Protein AF-A0A8T3MNG6-F1 (afdb_monomer_lite)

pLDDT: mean 92.45, std 13.13, range [40.25, 98.62]

Secondary structure (DSSP, 8-state):
----GGGTS-SEEEEHHHHHHHHHHHHHH-TTHHHHHHHHEEPPPS-SEEEEEE--STT---EEEEEEEESSSSSEEEEE-STT--EEE-

Structure (mmCIF, N/CA/C/O backbone):
data_AF-A0A8T3MNG6-F1
#
_entry.id   AF-A0A8T3MNG6-F1
#
loop_
_atom_site.group_PDB
_atom_site.id
_atom_site.type_symbol
_atom_site.label_atom_id
_atom_site.label_alt_id
_atom_site.label_comp_id
_atom_site.label_asym_id
_atom_site.label_entity_id
_atom_site.label_seq_id
_atom_site.pdbx_PDB_ins_code
_atom_site.Cartn_x
_atom_site.Cartn_y
_atom_site.Cartn_z
_atom_site.occupancy
_atom_site.B_iso_or_equiv
_atom_site.auth_seq_id
_atom_site.auth_comp_id
_atom_site.auth_asym_id
_atom_site.auth_atom_id
_atom_site.pdbx_PDB_model_num
ATOM 1 N N . MET A 1 1 ? 0.882 20.579 15.330 1.00 44.50 1 MET A N 1
ATOM 2 C CA . MET A 1 1 ? 0.559 19.849 14.087 1.00 44.50 1 MET A CA 1
ATOM 3 C C . MET A 1 1 ? 1.871 19.626 13.340 1.00 44.50 1 MET A C 1
ATOM 5 O O . MET A 1 1 ? 2.298 20.491 12.591 1.00 44.50 1 MET A O 1
ATOM 9 N N . THR A 1 2 ? 2.597 18.545 13.632 1.00 40.25 2 THR A N 1
ATOM 10 C CA . THR A 1 2 ? 3.818 18.192 12.892 1.00 40.25 2 THR A CA 1
ATOM 11 C C . THR A 1 2 ? 3.391 17.554 11.577 1.00 40.25 2 THR A C 1
ATOM 13 O O . THR A 1 2 ? 3.169 16.350 11.494 1.00 40.25 2 THR A O 1
ATOM 16 N N . SER A 1 3 ? 3.191 18.387 10.555 1.00 45.75 3 SER A N 1
ATOM 17 C CA . SER A 1 3 ? 3.014 17.908 9.188 1.00 45.75 3 SER A CA 1
ATOM 18 C C . SER A 1 3 ? 4.331 17.265 8.762 1.00 45.75 3 SER A C 1
ATOM 20 O O . SER A 1 3 ? 5.276 17.953 8.379 1.00 45.75 3 SER A O 1
ATOM 22 N N . ASN A 1 4 ? 4.443 15.945 8.913 1.00 52.84 4 ASN A N 1
ATOM 23 C CA . ASN A 1 4 ? 5.550 15.199 8.332 1.00 52.84 4 ASN A CA 1
ATOM 24 C C . ASN A 1 4 ? 5.328 15.154 6.819 1.00 52.84 4 ASN A C 1
ATOM 26 O O . ASN A 1 4 ? 4.873 14.157 6.267 1.00 52.84 4 ASN A O 1
ATOM 30 N N . VAL A 1 5 ? 5.663 16.254 6.144 1.00 52.84 5 VAL A N 1
ATOM 31 C CA . VAL A 1 5 ? 5.720 16.354 4.679 1.00 52.84 5 VAL A CA 1
ATOM 32 C C . VAL A 1 5 ? 6.541 15.194 4.092 1.00 52.84 5 VAL A C 1
ATOM 34 O O . VAL A 1 5 ? 6.201 14.663 3.039 1.00 52.84 5 VAL A O 1
ATOM 37 N N . SER A 1 6 ? 7.548 14.707 4.826 1.00 52.19 6 SER A N 1
ATOM 38 C CA . SER A 1 6 ? 8.350 13.529 4.473 1.00 52.19 6 SER A CA 1
ATOM 39 C C . SER A 1 6 ? 7.567 12.211 4.382 1.00 52.19 6 SER A C 1
ATOM 41 O O . SER A 1 6 ? 8.038 11.293 3.724 1.00 52.19 6 SER A O 1
ATOM 43 N N . GLN A 1 7 ? 6.384 12.095 4.999 1.00 58.84 7 GLN A N 1
ATOM 44 C CA . GLN A 1 7 ? 5.539 10.895 4.911 1.00 58.84 7 GLN A CA 1
ATOM 45 C C . GLN A 1 7 ? 4.642 10.871 3.665 1.00 58.84 7 GLN A C 1
ATOM 47 O O . GLN A 1 7 ? 4.069 9.825 3.360 1.00 58.84 7 GLN A O 1
ATOM 52 N N . SER A 1 8 ? 4.520 11.999 2.954 1.00 67.94 8 SER A N 1
ATOM 53 C CA . SER A 1 8 ? 3.797 12.065 1.673 1.00 67.94 8 SER A CA 1
ATOM 54 C C . SER A 1 8 ? 4.703 11.742 0.480 1.00 67.94 8 SER A C 1
ATOM 56 O O . SER A 1 8 ? 4.221 11.279 -0.551 1.00 67.94 8 SER A O 1
ATOM 58 N N . TYR A 1 9 ? 6.019 11.936 0.615 1.00 80.94 9 TYR A N 1
ATOM 59 C CA . TYR A 1 9 ? 6.962 11.613 -0.453 1.00 80.94 9 TYR A CA 1
ATOM 60 C C . TYR A 1 9 ? 7.180 10.100 -0.58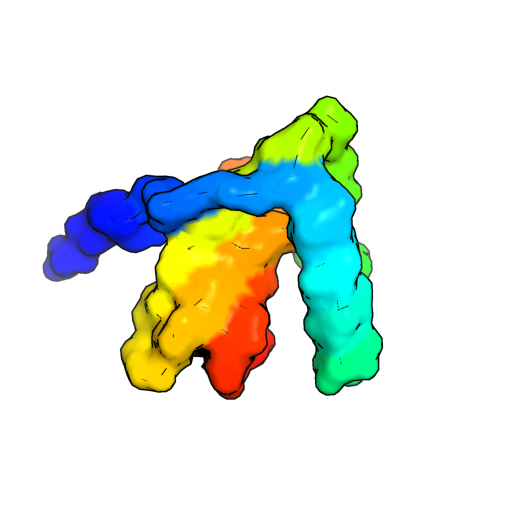4 1.00 80.94 9 TYR A C 1
ATOM 62 O O . TYR A 1 9 ? 7.351 9.423 0.436 1.00 80.94 9 TYR A O 1
ATOM 70 N N . PRO A 1 10 ? 7.216 9.570 -1.821 1.00 88.88 10 PRO A N 1
ATOM 71 C CA . PRO A 1 10 ? 7.626 8.196 -2.073 1.00 88.88 10 PRO A CA 1
ATOM 72 C C . PRO A 1 10 ? 8.995 7.902 -1.457 1.00 88.88 10 PRO A C 1
ATOM 74 O O . PRO A 1 10 ? 9.929 8.696 -1.566 1.00 88.88 10 PRO A O 1
ATOM 77 N N . TYR A 1 11 ? 9.113 6.745 -0.815 1.00 91.75 11 TYR A N 1
ATOM 78 C CA . TYR A 1 11 ? 10.381 6.213 -0.329 1.00 91.75 11 TYR A CA 1
ATOM 79 C C . TYR A 1 11 ? 11.202 5.607 -1.472 1.00 91.75 11 TYR A C 1
ATOM 81 O O . TYR A 1 11 ? 12.416 5.785 -1.525 1.00 91.75 11 TYR A O 1
ATOM 89 N N . THR A 1 12 ? 10.534 4.899 -2.384 1.00 95.50 12 THR A N 1
ATOM 90 C CA . THR A 1 12 ? 11.121 4.291 -3.584 1.00 95.50 12 THR A CA 1
ATOM 91 C C . THR A 1 12 ? 10.018 4.009 -4.617 1.00 95.50 12 THR A C 1
ATOM 93 O O . THR A 1 12 ? 8.875 4.436 -4.435 1.00 95.50 12 THR A O 1
ATOM 96 N N . SER A 1 13 ? 10.346 3.299 -5.698 1.00 96.81 13 SER A N 1
ATOM 97 C CA . SER A 1 13 ? 9.370 2.649 -6.579 1.00 96.81 13 SER A CA 1
ATOM 98 C C . SER A 1 13 ? 9.661 1.167 -6.765 1.00 96.81 13 SER A C 1
ATOM 100 O O . SER A 1 13 ? 10.817 0.751 -6.705 1.00 96.81 13 SER A O 1
ATOM 102 N N . GLU A 1 14 ? 8.613 0.416 -7.070 1.00 97.94 14 GLU A N 1
ATOM 103 C CA . GLU A 1 14 ? 8.637 -0.995 -7.463 1.00 97.94 14 GLU A CA 1
ATOM 104 C C . GLU A 1 14 ? 8.055 -1.161 -8.874 1.00 97.94 14 GLU A C 1
ATOM 106 O O . GLU A 1 14 ? 7.384 -0.255 -9.382 1.00 97.94 14 GLU A O 1
ATOM 111 N N . SER A 1 15 ? 8.347 -2.284 -9.529 1.00 98.50 15 SER A N 1
ATOM 112 C CA . SER A 1 15 ? 7.705 -2.644 -10.797 1.00 98.50 15 SER A CA 1
ATOM 113 C C . SER A 1 15 ? 6.268 -3.129 -10.590 1.00 98.50 15 SER A C 1
ATOM 115 O O . SER A 1 15 ? 5.894 -3.571 -9.504 1.00 98.50 15 SER A O 1
ATOM 117 N N . GLU A 1 16 ? 5.461 -3.079 -11.648 1.00 98.06 16 GLU A N 1
ATOM 118 C CA . GLU A 1 16 ? 4.085 -3.593 -11.626 1.00 98.06 16 GLU A CA 1
ATOM 119 C C . GLU A 1 16 ? 3.998 -5.082 -11.253 1.00 98.06 16 GLU A C 1
ATOM 121 O O . GLU A 1 16 ? 3.120 -5.477 -10.491 1.00 98.06 16 GLU A O 1
ATOM 126 N N . ASP A 1 17 ? 4.940 -5.901 -11.727 1.00 98.12 17 ASP A N 1
ATOM 127 C CA . ASP A 1 17 ? 4.996 -7.337 -11.424 1.00 98.12 17 ASP A CA 1
ATOM 128 C C . ASP A 1 17 ? 5.356 -7.607 -9.950 1.00 98.12 17 ASP A C 1
ATOM 130 O O . ASP A 1 17 ? 4.725 -8.441 -9.298 1.00 98.12 17 ASP A O 1
ATOM 134 N N . GLU A 1 18 ? 6.321 -6.865 -9.389 1.00 98.31 18 GLU A N 1
ATOM 135 C CA . GLU A 1 18 ? 6.663 -6.943 -7.959 1.00 98.31 18 GLU A CA 1
ATOM 136 C C . GLU A 1 18 ? 5.474 -6.532 -7.082 1.00 98.31 18 GLU A C 1
ATOM 138 O O . GLU A 1 18 ? 5.089 -7.276 -6.173 1.00 98.31 18 GLU A O 1
ATOM 143 N N . ARG A 1 19 ? 4.849 -5.392 -7.405 1.00 98.38 19 ARG A N 1
ATOM 144 C CA . ARG A 1 19 ? 3.656 -4.882 -6.721 1.00 98.38 19 ARG A CA 1
ATOM 145 C C . ARG A 1 19 ? 2.517 -5.897 -6.772 1.00 98.38 19 ARG A C 1
ATOM 147 O O . ARG A 1 19 ? 1.928 -6.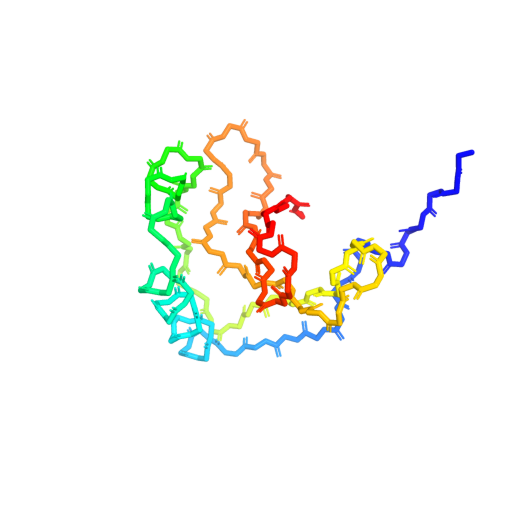209 -5.739 1.00 98.38 19 ARG A O 1
ATOM 154 N N . GLY A 1 20 ? 2.206 -6.411 -7.963 1.00 98.25 20 GLY A N 1
ATOM 155 C CA . GLY A 1 20 ? 1.120 -7.359 -8.198 1.00 98.25 20 GLY A CA 1
ATOM 156 C C . GLY A 1 20 ? 1.266 -8.615 -7.346 1.00 98.25 20 GLY A C 1
ATOM 157 O O . GLY A 1 20 ? 0.373 -8.927 -6.558 1.00 98.25 20 GLY A O 1
ATOM 158 N N . ARG A 1 21 ? 2.434 -9.270 -7.404 1.00 98.62 21 ARG A N 1
ATOM 159 C CA . ARG A 1 21 ? 2.723 -10.467 -6.594 1.00 98.62 21 ARG A CA 1
ATOM 160 C C . ARG A 1 21 ? 2.623 -10.203 -5.097 1.00 98.62 21 ARG A C 1
ATOM 162 O O . ARG A 1 21 ? 2.150 -11.057 -4.344 1.00 98.62 21 ARG A O 1
ATOM 169 N N . LEU A 1 22 ? 3.081 -9.037 -4.647 1.00 98.38 22 LEU A N 1
ATOM 170 C CA . LEU A 1 22 ? 3.025 -8.684 -3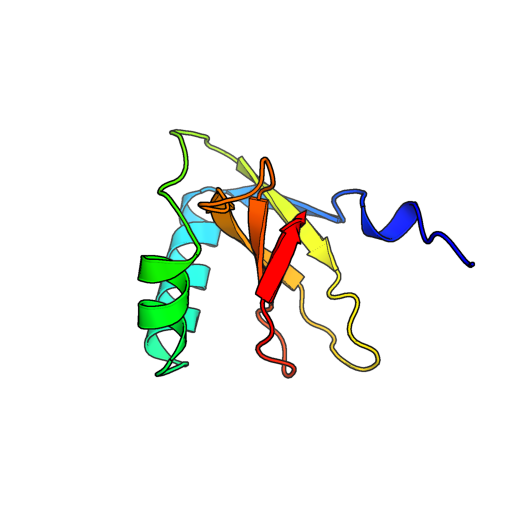.237 1.00 98.38 22 LEU A CA 1
ATOM 171 C C . LEU A 1 22 ? 1.580 -8.446 -2.782 1.00 98.38 22 LEU A C 1
ATOM 173 O O . LEU A 1 22 ? 1.178 -8.999 -1.761 1.00 98.38 22 LEU A O 1
ATOM 177 N N . ILE A 1 23 ? 0.769 -7.709 -3.546 1.00 98.44 23 ILE A N 1
ATOM 178 C CA . ILE A 1 23 ? -0.656 -7.522 -3.234 1.00 98.44 23 ILE A CA 1
ATOM 179 C C . ILE A 1 23 ? -1.408 -8.857 -3.243 1.00 98.44 23 ILE A C 1
ATOM 181 O O . ILE A 1 23 ? -2.168 -9.115 -2.311 1.00 98.44 23 ILE A O 1
ATOM 185 N N . GLU A 1 24 ? -1.162 -9.735 -4.217 1.00 98.44 24 GLU A N 1
ATOM 186 C CA . GLU A 1 24 ? -1.754 -11.081 -4.253 1.00 98.44 24 GLU A CA 1
ATOM 187 C C . GLU A 1 24 ? -1.398 -11.899 -3.005 1.00 98.44 24 GLU A C 1
ATOM 189 O O . GLU A 1 24 ? -2.280 -12.477 -2.366 1.00 98.44 24 GLU A O 1
ATOM 194 N N . SER A 1 25 ? -0.123 -11.891 -2.602 1.00 98.44 25 SER A N 1
ATOM 195 C CA . SER A 1 25 ? 0.347 -12.538 -1.371 1.00 98.44 25 SER A CA 1
ATOM 196 C C . SER A 1 25 ? -0.357 -11.987 -0.125 1.00 98.44 25 SER A C 1
ATOM 198 O O . SER A 1 25 ? -0.823 -12.751 0.725 1.00 98.44 25 SER A O 1
ATOM 200 N N . LEU A 1 26 ? -0.503 -10.662 -0.022 1.00 98.25 26 LEU A N 1
ATOM 201 C CA . LEU A 1 26 ? -1.183 -10.024 1.106 1.00 98.25 26 LEU A CA 1
ATOM 202 C C . LEU A 1 26 ? -2.678 -10.349 1.144 1.00 98.25 26 LEU A C 1
ATOM 204 O O . LEU A 1 26 ? -3.213 -10.568 2.230 1.00 98.25 26 LEU A O 1
ATOM 208 N N . VAL A 1 27 ? -3.344 -10.395 -0.011 1.00 98.25 27 VAL A N 1
ATOM 209 C CA . VAL A 1 27 ? -4.756 -10.787 -0.121 1.00 98.25 27 VAL A CA 1
ATOM 210 C C . VAL A 1 27 ? -4.940 -12.246 0.291 1.00 98.25 27 VAL A C 1
ATOM 212 O O . VAL A 1 27 ? -5.846 -12.548 1.062 1.00 98.25 27 VAL A O 1
ATOM 215 N N . ALA A 1 28 ? -4.049 -13.142 -0.139 1.00 98.00 28 ALA A N 1
ATOM 216 C CA . ALA A 1 28 ? -4.085 -14.545 0.265 1.00 98.00 28 ALA A CA 1
ATOM 217 C C . ALA A 1 28 ? -3.843 -14.731 1.776 1.00 98.00 28 ALA A C 1
ATOM 219 O O . ALA A 1 28 ? -4.442 -15.607 2.399 1.00 98.00 28 ALA A O 1
ATOM 220 N N . ALA A 1 29 ? -2.985 -13.903 2.379 1.00 97.38 29 ALA A N 1
ATOM 221 C CA . ALA A 1 29 ? -2.643 -13.983 3.798 1.00 97.38 29 ALA A CA 1
ATOM 222 C C . ALA A 1 29 ? -3.661 -13.304 4.738 1.00 97.38 29 ALA A C 1
ATOM 224 O O . ALA A 1 29 ? -3.626 -13.548 5.946 1.00 97.38 29 ALA A O 1
ATOM 225 N N . ARG A 1 30 ? -4.537 -12.424 4.230 1.00 97.00 30 ARG A N 1
ATOM 226 C CA . ARG A 1 30 ? -5.424 -11.574 5.044 1.00 97.00 30 ARG A CA 1
ATOM 227 C C . ARG A 1 30 ? -6.872 -11.706 4.584 1.00 97.00 30 ARG A C 1
ATOM 229 O O . ARG A 1 30 ? -7.273 -11.074 3.612 1.00 97.00 30 ARG A O 1
ATOM 236 N N . ALA A 1 31 ? -7.657 -12.474 5.340 1.00 93.62 31 ALA A N 1
ATOM 237 C CA . ALA A 1 31 ? -9.029 -12.850 4.986 1.00 93.62 31 ALA A CA 1
ATOM 238 C C . ALA A 1 31 ? -9.930 -11.662 4.587 1.00 93.62 31 ALA A C 1
ATOM 240 O O . ALA A 1 31 ? -10.666 -11.758 3.609 1.00 93.62 31 ALA A O 1
ATOM 241 N N . ASP A 1 32 ? -9.830 -10.532 5.292 1.00 95.38 32 ASP A N 1
ATOM 242 C CA . ASP A 1 32 ? -10.715 -9.382 5.065 1.00 95.38 32 ASP A CA 1
ATOM 243 C C . ASP A 1 32 ? -10.252 -8.461 3.921 1.00 95.38 32 ASP A C 1
ATOM 245 O O . ASP A 1 32 ? -11.036 -7.666 3.401 1.00 95.38 32 ASP A O 1
ATOM 249 N N . LEU A 1 33 ? -8.987 -8.563 3.488 1.00 97.62 33 LEU A N 1
ATOM 250 C CA . LEU A 1 33 ? -8.393 -7.590 2.566 1.00 97.62 33 LEU A CA 1
ATOM 251 C C . LEU A 1 33 ? -9.054 -7.619 1.183 1.00 97.62 33 LEU A C 1
ATOM 253 O O . LEU A 1 33 ? -9.241 -6.564 0.580 1.00 97.62 33 LEU A O 1
ATOM 257 N N . ALA A 1 34 ? -9.451 -8.797 0.693 1.00 97.69 34 ALA A N 1
ATOM 258 C CA . ALA A 1 34 ? -10.154 -8.918 -0.584 1.00 97.69 34 ALA A CA 1
ATOM 259 C C . ALA A 1 34 ? -11.466 -8.112 -0.594 1.00 97.69 34 ALA A C 1
ATOM 261 O O . ALA A 1 34 ? -11.737 -7.379 -1.545 1.00 97.69 34 ALA A O 1
ATOM 262 N N . GLY A 1 35 ? -12.256 -8.213 0.481 1.00 97.88 35 GLY A N 1
ATOM 263 C CA . GLY A 1 35 ? -13.522 -7.489 0.618 1.00 97.88 35 GLY A CA 1
ATOM 264 C C . GLY A 1 35 ? -13.319 -5.980 0.748 1.00 97.88 35 GLY A C 1
ATOM 265 O O . GLY A 1 35 ? -14.040 -5.204 0.118 1.00 97.88 35 GLY A O 1
ATOM 266 N N . THR A 1 36 ? -12.294 -5.563 1.497 1.00 97.81 36 THR A N 1
ATOM 267 C CA . THR A 1 36 ? -11.890 -4.155 1.591 1.00 97.81 36 THR A CA 1
AT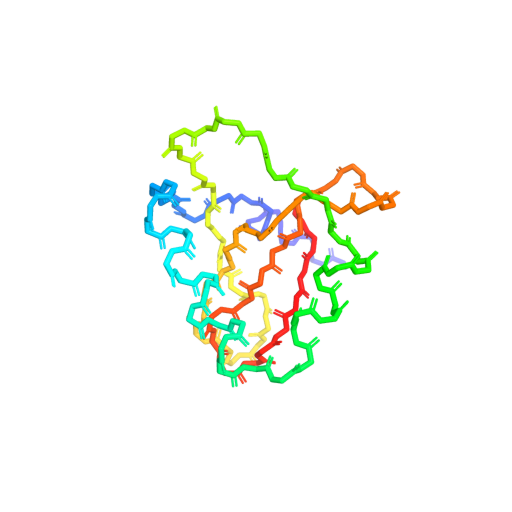OM 268 C C . THR A 1 36 ? -11.514 -3.592 0.223 1.00 97.81 36 THR A C 1
ATOM 270 O O . THR A 1 36 ? -12.048 -2.559 -0.167 1.00 97.81 36 THR A O 1
ATOM 273 N N . LEU A 1 37 ? -10.650 -4.270 -0.541 1.00 97.88 37 LEU A N 1
ATOM 274 C CA . LEU A 1 37 ? -10.241 -3.796 -1.867 1.00 97.88 37 LEU A CA 1
ATOM 275 C C . LEU A 1 37 ? -11.419 -3.727 -2.843 1.00 97.88 37 LEU A C 1
ATOM 277 O O . LEU A 1 37 ? -11.542 -2.743 -3.562 1.00 97.88 37 LEU A O 1
ATOM 281 N N . ALA A 1 38 ? -12.316 -4.716 -2.825 1.00 97.69 38 ALA A N 1
ATOM 282 C CA . ALA A 1 38 ? -13.508 -4.711 -3.673 1.00 97.69 38 ALA A CA 1
ATOM 283 C C . ALA A 1 38 ? -14.475 -3.552 -3.362 1.00 97.69 38 ALA A C 1
ATOM 285 O O . ALA A 1 38 ? -15.240 -3.146 -4.233 1.00 97.69 38 ALA A O 1
ATOM 286 N N . THR A 1 39 ? -14.455 -3.037 -2.129 1.00 98.06 39 THR A N 1
ATOM 287 C CA . THR A 1 39 ? -15.346 -1.958 -1.678 1.00 98.06 39 THR A CA 1
ATOM 288 C C . THR A 1 39 ? -14.706 -0.580 -1.831 1.00 98.06 39 THR A C 1
ATOM 290 O O . THR A 1 39 ? -15.363 0.369 -2.249 1.00 98.06 39 THR A O 1
ATOM 293 N N . GLU A 1 40 ? -13.431 -0.452 -1.468 1.00 98.00 40 GLU A N 1
ATOM 294 C CA . GLU A 1 40 ? -12.773 0.845 -1.279 1.00 98.00 40 GLU A CA 1
ATOM 295 C C . GLU A 1 40 ? -11.810 1.220 -2.406 1.00 98.00 40 GLU A C 1
ATOM 297 O O . GLU A 1 40 ? -11.352 2.369 -2.454 1.00 98.00 40 GLU A O 1
ATOM 302 N N . ALA A 1 41 ? -11.488 0.284 -3.302 1.00 97.88 41 ALA A N 1
ATOM 303 C CA . ALA A 1 41 ? -10.518 0.487 -4.362 1.00 97.88 41 ALA A CA 1
ATOM 304 C C . ALA A 1 41 ? -11.090 0.188 -5.755 1.00 97.88 41 ALA A C 1
ATOM 306 O O . ALA A 1 41 ? -11.963 -0.652 -5.952 1.00 97.88 41 ALA A O 1
ATOM 307 N N . THR A 1 42 ? -10.550 0.889 -6.742 1.00 98.00 42 THR A N 1
ATOM 308 C CA . THR A 1 42 ? -10.763 0.656 -8.170 1.00 98.00 42 THR A CA 1
ATOM 309 C C . THR A 1 42 ? -9.447 0.214 -8.815 1.00 98.00 42 THR A C 1
ATOM 311 O O . THR A 1 42 ? -8.376 0.508 -8.266 1.00 98.00 42 THR A O 1
ATOM 314 N N . PRO A 1 43 ? -9.495 -0.510 -9.950 1.00 96.31 43 PRO A N 1
ATOM 315 C CA . PRO A 1 43 ? -8.293 -0.989 -10.626 1.00 96.31 43 PRO A CA 1
ATOM 316 C C . PRO A 1 43 ? -7.314 0.132 -10.986 1.00 96.31 43 PRO A C 1
ATOM 318 O O . PRO A 1 43 ? -7.711 1.271 -11.232 1.00 96.31 43 PRO A O 1
ATOM 321 N N . LEU A 1 44 ? -6.030 -0.216 -11.031 1.00 96.50 44 LEU A N 1
ATOM 322 C CA . LEU A 1 44 ? -4.965 0.676 -11.482 1.00 96.50 44 LEU A CA 1
ATOM 323 C C . LEU A 1 44 ? -4.930 0.794 -13.009 1.00 96.50 44 LEU A C 1
ATOM 325 O O . LEU A 1 44 ? -5.475 -0.049 -13.722 1.00 96.50 44 LEU A O 1
ATOM 329 N N . ASP A 1 45 ? -4.280 1.849 -13.498 1.00 95.00 45 ASP A N 1
ATOM 330 C CA . ASP A 1 45 ? -3.955 2.011 -14.912 1.00 95.00 45 ASP A CA 1
ATOM 331 C C . ASP A 1 45 ? -2.698 1.208 -15.298 1.00 95.00 45 ASP A C 1
ATOM 333 O O . ASP A 1 45 ? -1.963 0.692 -14.453 1.00 95.00 45 ASP A O 1
ATOM 337 N N . GLU A 1 46 ? -2.451 1.079 -16.601 1.00 93.06 46 GLU A N 1
ATOM 338 C CA . GLU A 1 46 ? -1.297 0.347 -17.128 1.00 93.06 46 GLU A CA 1
ATOM 339 C C . GLU A 1 46 ? -0.016 1.184 -16.977 1.00 93.06 46 GLU A C 1
ATOM 341 O O . GLU A 1 46 ? 0.385 1.930 -17.873 1.00 93.06 46 GLU A O 1
ATOM 346 N N . ARG A 1 47 ? 0.632 1.075 -15.813 1.00 95.06 47 ARG A N 1
ATOM 347 C CA . ARG A 1 47 ? 1.950 1.666 -15.531 1.00 95.06 47 ARG A CA 1
ATOM 348 C C . ARG A 1 47 ? 2.975 0.588 -15.248 1.00 95.06 47 ARG A C 1
ATOM 350 O O . ARG A 1 47 ? 2.677 -0.421 -14.628 1.00 95.06 47 ARG A O 1
ATOM 357 N N . GLU A 1 48 ? 4.221 0.858 -15.622 1.00 95.75 48 GLU A N 1
ATOM 358 C CA . GLU A 1 48 ? 5.333 -0.067 -15.371 1.00 95.75 48 GLU A CA 1
ATOM 359 C C . GLU A 1 48 ? 5.881 0.016 -13.939 1.00 95.75 48 GLU A C 1
ATOM 361 O O . GLU A 1 48 ? 6.521 -0.925 -13.466 1.00 95.75 48 GLU A O 1
ATOM 366 N N . ARG A 1 49 ? 5.683 1.155 -13.259 1.00 97.75 49 ARG A N 1
ATOM 367 C CA . ARG A 1 49 ? 6.256 1.431 -11.936 1.00 97.75 49 ARG A CA 1
ATOM 368 C C . ARG A 1 49 ? 5.277 2.143 -11.018 1.00 97.75 49 ARG A C 1
ATOM 370 O O . ARG A 1 49 ? 4.563 3.051 -11.445 1.00 97.75 49 ARG A O 1
ATOM 377 N N . TRP A 1 50 ? 5.363 1.809 -9.734 1.00 97.81 50 TRP A N 1
ATOM 378 C CA . TRP A 1 50 ? 4.526 2.365 -8.677 1.00 97.81 50 TRP A CA 1
ATOM 379 C C . TRP A 1 50 ? 5.346 2.886 -7.516 1.00 97.81 50 TRP A C 1
ATOM 381 O O . TRP A 1 50 ? 6.409 2.357 -7.197 1.00 97.81 50 TRP A O 1
ATOM 391 N N . TRP A 1 51 ? 4.852 3.947 -6.885 1.00 96.62 51 TRP A N 1
ATOM 392 C CA . TRP A 1 51 ? 5.466 4.497 -5.687 1.00 96.62 51 TRP A CA 1
ATOM 393 C C . TRP A 1 51 ? 5.238 3.594 -4.479 1.00 96.62 51 TRP A C 1
ATOM 395 O O . TRP A 1 51 ? 4.180 2.994 -4.322 1.00 96.62 51 TRP A O 1
ATOM 405 N N . VAL A 1 52 ? 6.241 3.559 -3.608 1.00 97.00 52 VAL A N 1
ATOM 406 C CA . VAL A 1 52 ? 6.228 2.834 -2.339 1.00 97.00 52 VAL A CA 1
ATOM 407 C C . VAL A 1 52 ? 6.548 3.820 -1.228 1.00 97.00 52 VAL A C 1
ATOM 409 O O . VAL A 1 52 ? 7.460 4.636 -1.368 1.00 97.00 52 VAL A O 1
ATOM 412 N N . TRP A 1 53 ? 5.845 3.741 -0.101 1.00 96.31 53 TRP A N 1
ATOM 413 C CA . TRP A 1 53 ? 6.064 4.620 1.057 1.00 96.31 53 TRP A CA 1
ATOM 414 C C . TRP A 1 53 ? 6.439 3.823 2.298 1.00 96.31 53 TRP A C 1
ATOM 416 O O . TRP A 1 53 ? 6.115 2.648 2.413 1.00 96.31 53 TRP A O 1
ATOM 426 N N . LYS A 1 54 ? 7.056 4.477 3.285 1.00 94.88 54 LYS A N 1
ATOM 427 C CA . LYS A 1 54 ? 7.182 3.887 4.624 1.00 94.88 54 LYS A CA 1
ATOM 428 C C . LYS A 1 54 ? 5.832 3.886 5.337 1.00 94.88 54 LYS A C 1
ATOM 430 O O . LYS A 1 54 ? 5.088 4.870 5.263 1.00 94.88 54 LYS A O 1
ATOM 435 N N . CYS A 1 55 ? 5.537 2.816 6.073 1.00 94.94 55 CYS A N 1
ATOM 436 C CA . CYS A 1 55 ? 4.362 2.783 6.930 1.00 94.94 55 CYS A CA 1
ATOM 437 C C . CYS A 1 55 ? 4.469 3.868 8.020 1.00 94.94 55 CYS A C 1
ATOM 439 O O . CYS A 1 55 ? 5.478 3.935 8.723 1.00 94.94 55 CYS A O 1
ATOM 441 N N . PRO A 1 56 ? 3.435 4.705 8.215 1.00 93.81 56 PRO A N 1
ATOM 442 C CA . PRO A 1 56 ? 3.447 5.739 9.246 1.00 93.81 56 PRO A CA 1
ATOM 443 C C . PRO A 1 56 ? 3.125 5.187 10.643 1.00 93.81 56 PRO A C 1
ATOM 445 O O . PRO A 1 56 ? 3.172 5.922 11.627 1.00 93.81 56 PRO A O 1
ATOM 448 N N . THR A 1 57 ? 2.744 3.908 10.746 1.00 95.00 57 THR A N 1
ATOM 449 C CA . THR A 1 57 ? 2.370 3.294 12.024 1.00 95.00 57 THR A CA 1
ATOM 450 C C . THR A 1 57 ? 3.611 3.108 12.886 1.00 95.00 57 THR A C 1
ATOM 452 O O . THR A 1 57 ? 4.529 2.382 12.507 1.00 95.00 57 THR A O 1
ATOM 455 N N . THR A 1 58 ? 3.626 3.724 14.069 1.00 94.25 58 THR A N 1
ATOM 456 C CA . THR A 1 58 ? 4.711 3.575 15.046 1.00 94.25 58 THR A CA 1
ATOM 457 C C . THR A 1 58 ? 4.997 2.099 15.327 1.00 94.25 58 THR A C 1
ATOM 459 O O . THR A 1 58 ? 4.089 1.340 15.657 1.00 94.25 58 THR A O 1
ATOM 462 N N . GLY A 1 59 ? 6.263 1.697 15.190 1.00 93.88 59 GLY A N 1
ATOM 463 C CA . GLY A 1 59 ? 6.711 0.320 15.426 1.00 93.88 59 GLY A CA 1
ATOM 464 C C . GLY A 1 59 ? 6.462 -0.656 14.271 1.00 93.88 59 GLY A C 1
ATOM 465 O O . GLY A 1 59 ? 6.873 -1.807 14.371 1.00 93.88 59 GLY A O 1
ATOM 466 N N . CYS A 1 60 ? 5.837 -0.227 13.170 1.00 96.31 60 CYS A N 1
ATOM 467 C CA . CYS A 1 60 ? 5.676 -1.058 11.980 1.00 96.31 60 CYS A CA 1
ATOM 468 C C . CYS A 1 60 ? 6.842 -0.820 11.006 1.00 96.31 60 CYS A C 1
ATOM 470 O O . CYS A 1 60 ? 6.969 0.294 10.496 1.00 96.31 60 CYS A O 1
ATOM 472 N N . PRO A 1 61 ? 7.670 -1.836 10.697 1.00 95.12 61 PRO A N 1
ATOM 473 C CA . PRO A 1 61 ? 8.781 -1.685 9.754 1.00 95.12 61 PRO A CA 1
ATOM 474 C C . PRO A 1 61 ? 8.347 -1.748 8.280 1.00 95.12 61 PRO A C 1
ATOM 476 O O . PRO A 1 61 ? 9.194 -1.624 7.402 1.00 95.12 61 PRO A O 1
ATOM 479 N N . GLY A 1 62 ? 7.056 -1.973 8.015 1.00 96.12 62 GLY A N 1
ATOM 480 C CA . GLY A 1 62 ? 6.535 -2.235 6.675 1.00 96.12 62 GLY A CA 1
ATOM 481 C C . GLY A 1 62 ? 6.553 -1.045 5.715 1.00 96.12 62 GLY A C 1
ATOM 482 O O . GLY A 1 62 ? 6.674 0.125 6.102 1.00 96.12 62 GLY A O 1
ATOM 483 N N . LEU A 1 63 ? 6.359 -1.381 4.450 1.00 97.06 63 LEU A N 1
ATOM 484 C CA . LEU A 1 63 ? 6.182 -0.502 3.312 1.00 97.06 63 LEU A CA 1
ATOM 485 C C . LEU A 1 63 ? 4.723 -0.523 2.843 1.00 97.06 63 LEU A C 1
ATOM 487 O O . LEU A 1 63 ? 3.963 -1.449 3.118 1.00 97.06 63 LEU A O 1
ATOM 491 N N . LEU A 1 64 ? 4.309 0.561 2.193 1.00 97.81 64 LEU A N 1
ATOM 492 C CA . LEU A 1 64 ? 2.975 0.730 1.634 1.00 97.81 64 LEU A CA 1
ATOM 493 C C . LEU A 1 64 ? 3.036 0.541 0.121 1.00 97.81 64 LEU A C 1
ATOM 495 O O . LEU A 1 64 ? 3.751 1.292 -0.545 1.00 97.81 64 LEU A O 1
ATOM 499 N N . HIS A 1 65 ? 2.241 -0.398 -0.382 1.00 98.19 65 HIS A N 1
ATOM 500 C CA . HIS A 1 65 ? 2.189 -0.795 -1.788 1.00 98.19 65 HIS A CA 1
ATOM 501 C C . HIS A 1 65 ? 0.843 -0.432 -2.393 1.00 98.19 65 HIS A C 1
ATOM 503 O O . HIS A 1 65 ? -0.192 -0.579 -1.737 1.00 98.19 65 HIS A O 1
ATOM 509 N N . VAL A 1 66 ? 0.840 0.045 -3.635 1.00 98.19 66 VAL A N 1
ATOM 510 C CA . VAL A 1 66 ? -0.396 0.453 -4.310 1.00 98.19 66 VAL A CA 1
ATOM 511 C C . VAL A 1 66 ? -1.236 -0.780 -4.653 1.00 98.19 66 VAL A C 1
ATOM 513 O O . VAL A 1 66 ? -0.767 -1.715 -5.300 1.00 98.19 66 VAL A O 1
ATOM 516 N N . ALA A 1 67 ? -2.497 -0.778 -4.224 1.00 98.25 67 ALA A N 1
ATOM 517 C CA . ALA A 1 67 ? -3.458 -1.845 -4.510 1.00 98.25 67 ALA A CA 1
ATOM 518 C C . ALA A 1 67 ? -4.615 -1.392 -5.414 1.00 98.25 67 ALA A C 1
ATOM 520 O O . ALA A 1 67 ? -5.353 -2.228 -5.923 1.00 98.25 67 ALA A O 1
ATOM 521 N N . GLY A 1 68 ? -4.771 -0.084 -5.615 1.00 98.12 68 GLY A N 1
ATOM 522 C CA . GLY A 1 68 ? -5.824 0.502 -6.435 1.00 98.12 68 GLY A CA 1
ATOM 523 C C . GLY A 1 68 ? -5.879 2.017 -6.274 1.00 98.12 68 GLY A C 1
ATOM 524 O O . GLY A 1 68 ? -5.113 2.604 -5.504 1.00 98.12 68 GLY A O 1
ATOM 525 N N . TYR A 1 69 ? -6.812 2.654 -6.968 1.00 98.19 69 TYR A N 1
ATOM 526 C CA . TYR A 1 69 ? -7.229 4.019 -6.649 1.00 98.19 69 TYR A CA 1
ATOM 527 C C . TYR A 1 69 ? -8.395 3.983 -5.674 1.00 98.19 69 TYR A C 1
ATOM 529 O O . TYR A 1 69 ? -9.254 3.114 -5.786 1.00 98.19 69 TYR A O 1
ATOM 537 N N . SER A 1 70 ? -8.454 4.913 -4.724 1.00 97.75 70 SER A N 1
ATOM 538 C CA . SER A 1 70 ? -9.599 4.995 -3.817 1.00 97.75 70 SER A CA 1
ATOM 539 C C . SER A 1 70 ? -10.889 5.238 -4.604 1.00 97.75 70 SER A C 1
ATOM 541 O O . SER A 1 70 ? -10.937 6.099 -5.478 1.00 97.75 70 SER A O 1
ATOM 543 N N . ALA A 1 71 ? -11.939 4.486 -4.276 1.00 96.81 71 ALA A N 1
ATOM 544 C CA . ALA A 1 71 ? -13.237 4.593 -4.936 1.00 96.81 71 ALA A CA 1
ATOM 545 C C . ALA A 1 71 ? -13.919 5.954 -4.697 1.00 96.81 71 ALA A C 1
ATOM 547 O O . ALA A 1 71 ? -14.658 6.435 -5.551 1.00 96.81 71 ALA A O 1
ATOM 548 N N . GLU A 1 72 ? -13.664 6.589 -3.549 1.00 94.88 72 GLU A N 1
ATOM 549 C CA . GLU A 1 72 ? -14.341 7.833 -3.151 1.00 94.88 72 GLU A CA 1
ATOM 550 C C . GLU A 1 72 ? -13.450 9.075 -3.217 1.00 94.88 72 GLU A C 1
ATOM 552 O O . GLU A 1 72 ? -13.944 10.203 -3.264 1.00 94.88 72 GLU A O 1
ATOM 557 N N . LYS A 1 73 ? -12.128 8.897 -3.162 1.00 94.00 73 LYS A N 1
ATOM 558 C CA . LYS A 1 73 ? -11.171 10.000 -3.041 1.00 94.00 73 LYS A CA 1
ATOM 559 C C . LYS A 1 73 ? -10.161 9.934 -4.168 1.00 94.00 73 LYS A C 1
ATOM 561 O O . LYS A 1 73 ? -9.752 8.863 -4.592 1.00 94.00 73 LYS A O 1
ATOM 566 N N . HIS A 1 74 ? -9.689 11.093 -4.609 1.00 93.19 74 HIS A N 1
ATOM 567 C CA . HIS A 1 74 ? -8.645 11.174 -5.626 1.00 93.19 74 HIS A CA 1
ATOM 568 C C . HIS A 1 74 ? -7.265 10.890 -5.006 1.00 93.19 74 HIS A C 1
ATOM 570 O O . HIS A 1 74 ? -6.456 11.794 -4.817 1.00 93.19 74 HIS A O 1
ATOM 576 N N . ALA A 1 75 ? -7.047 9.638 -4.609 1.00 94.81 75 ALA A N 1
ATOM 577 C CA . ALA A 1 75 ? -5.863 9.171 -3.901 1.00 94.81 75 ALA A CA 1
ATOM 578 C C . ALA A 1 75 ? -5.554 7.714 -4.267 1.00 94.81 75 ALA A C 1
ATOM 580 O O . ALA A 1 75 ? -6.445 6.950 -4.645 1.00 94.81 75 ALA A O 1
ATOM 581 N N . MET A 1 76 ? -4.298 7.308 -4.108 1.00 96.25 76 MET A N 1
ATOM 582 C CA . MET A 1 76 ? -3.894 5.908 -4.207 1.00 96.25 76 MET A CA 1
ATOM 583 C C . MET A 1 76 ? -4.288 5.170 -2.930 1.00 96.25 76 MET A C 1
ATOM 585 O O . MET A 1 76 ? -3.990 5.623 -1.822 1.00 96.25 76 MET A O 1
ATOM 589 N N . PHE A 1 77 ? -4.935 4.019 -3.087 1.00 97.75 77 PHE A N 1
ATOM 590 C CA . PHE A 1 77 ? -5.216 3.094 -2.000 1.00 97.75 77 PHE A CA 1
ATOM 591 C C . PHE A 1 77 ? -4.011 2.173 -1.817 1.00 97.75 77 PHE A C 1
ATOM 593 O O . PHE A 1 77 ? -3.654 1.409 -2.718 1.00 97.75 77 PHE A O 1
ATOM 600 N N . VAL A 1 78 ? -3.363 2.259 -0.656 1.00 98.06 78 VAL A N 1
ATOM 601 C CA . VAL A 1 78 ? -2.126 1.527 -0.377 1.00 98.06 78 VAL A CA 1
ATOM 602 C C . VAL A 1 78 ? -2.282 0.576 0.802 1.00 98.06 78 VAL A C 1
ATOM 604 O O . VAL A 1 78 ? -2.939 0.890 1.797 1.00 98.06 78 VAL A O 1
ATOM 607 N N . VAL A 1 79 ? -1.639 -0.583 0.713 1.00 98.38 79 VAL A N 1
ATOM 608 C CA . VAL A 1 79 ? -1.675 -1.645 1.723 1.00 98.38 79 VAL A CA 1
ATOM 609 C C . VAL A 1 79 ? -0.294 -1.779 2.354 1.00 98.38 79 VAL A C 1
ATOM 611 O O . VAL A 1 79 ? 0.711 -1.836 1.651 1.00 98.38 79 VAL A O 1
ATOM 614 N N . CYS A 1 80 ? -0.235 -1.823 3.686 1.00 98.06 80 CYS A N 1
ATOM 615 C CA . CYS A 1 80 ? 1.009 -2.078 4.405 1.00 98.06 80 CYS A CA 1
ATOM 616 C C . CYS A 1 80 ? 1.375 -3.564 4.351 1.00 98.06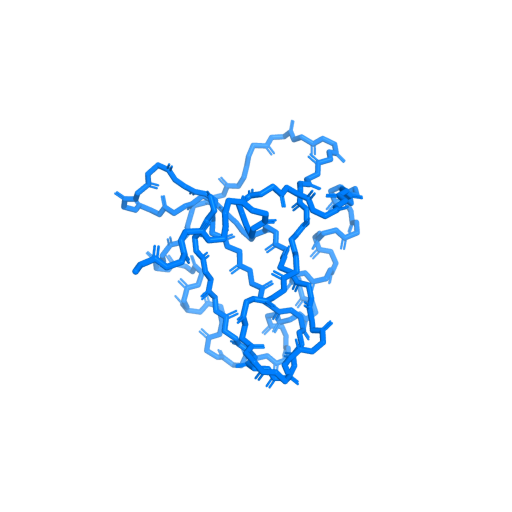 80 CYS A C 1
ATOM 618 O O . CYS A 1 80 ? 0.541 -4.391 4.719 1.00 98.06 80 CYS A O 1
ATOM 620 N N . ASP A 1 81 ? 2.606 -3.915 3.991 1.00 97.81 81 ASP A N 1
ATOM 621 C CA . ASP A 1 81 ? 3.117 -5.295 4.037 1.00 97.81 81 ASP A CA 1
ATOM 622 C C . ASP A 1 81 ? 3.569 -5.736 5.447 1.00 97.81 81 ASP A C 1
ATOM 624 O O . ASP A 1 81 ? 3.700 -6.925 5.727 1.00 97.81 81 ASP A O 1
ATOM 628 N N . GLY A 1 82 ? 3.746 -4.782 6.361 1.00 96.19 82 GLY A N 1
ATOM 629 C CA . GLY A 1 82 ? 4.243 -5.020 7.710 1.00 96.19 82 GLY A CA 1
ATOM 630 C C . GLY A 1 82 ? 3.199 -5.540 8.700 1.00 96.19 82 GLY A C 1
ATOM 631 O O . GLY A 1 82 ? 2.038 -5.807 8.386 1.00 96.19 82 GLY A O 1
ATOM 632 N N . THR A 1 83 ? 3.616 -5.617 9.964 1.00 95.12 83 THR A N 1
ATOM 633 C CA . THR A 1 83 ? 2.858 -6.242 11.062 1.00 95.12 83 THR A CA 1
ATOM 634 C C . THR A 1 83 ? 1.570 -5.520 11.446 1.00 95.12 83 THR A C 1
ATOM 636 O O . THR A 1 83 ? 0.728 -6.109 12.116 1.00 95.12 83 THR A O 1
ATOM 639 N N . CYS A 1 84 ? 1.386 -4.257 11.046 1.00 96.31 84 CYS A N 1
ATOM 640 C CA . CYS A 1 84 ? 0.167 -3.525 11.384 1.00 96.31 84 CYS A CA 1
ATOM 641 C C . CYS A 1 84 ? -1.041 -3.926 10.526 1.00 96.31 84 CYS A C 1
ATOM 643 O O . CYS A 1 84 ? -2.162 -3.631 10.929 1.00 96.31 84 CYS A O 1
ATOM 645 N N . ALA A 1 85 ? -0.814 -4.545 9.358 1.00 94.56 85 ALA A N 1
ATOM 646 C CA . ALA A 1 85 ? -1.841 -4.966 8.400 1.00 94.56 85 ALA A CA 1
ATOM 647 C C . ALA A 1 85 ? -2.850 -3.872 7.972 1.00 94.56 85 ALA A C 1
ATOM 649 O O . ALA A 1 85 ? -3.944 -4.180 7.509 1.00 94.56 85 ALA A O 1
ATOM 650 N N . LYS A 1 86 ? -2.490 -2.588 8.112 1.00 97.12 86 LYS A N 1
ATOM 651 C CA . LYS A 1 86 ? -3.367 -1.445 7.805 1.00 97.12 86 LYS A CA 1
ATOM 652 C C . LYS A 1 86 ? -3.320 -1.034 6.334 1.00 97.12 86 LYS A C 1
ATOM 654 O O . LYS A 1 86 ? -2.322 -1.256 5.645 1.00 97.12 86 LYS A O 1
ATOM 659 N N . THR A 1 87 ? -4.367 -0.340 5.908 1.00 97.44 87 THR A N 1
ATOM 660 C CA . THR A 1 87 ? -4.459 0.377 4.632 1.00 97.44 87 THR A CA 1
ATOM 661 C C . THR A 1 87 ? -4.383 1.889 4.859 1.00 97.44 87 THR A C 1
ATOM 663 O O . THR A 1 87 ? -4.631 2.383 5.963 1.00 97.44 87 THR A O 1
ATOM 666 N N . PHE A 1 88 ? -3.977 2.635 3.833 1.00 95.94 88 PHE A N 1
ATOM 667 C CA . PHE A 1 88 ? -3.860 4.094 3.869 1.00 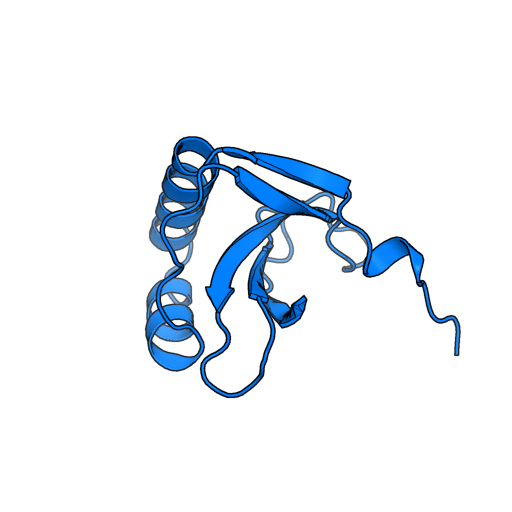95.94 88 PHE A CA 1
ATOM 668 C C . PHE A 1 88 ? -4.206 4.699 2.507 1.00 95.94 88 PHE A C 1
ATOM 670 O O . PHE A 1 88 ? -4.300 3.994 1.504 1.00 95.94 88 PHE A O 1
ATOM 677 N N . LEU A 1 89 ? -4.323 6.027 2.480 1.00 95.19 89 LEU A N 1
ATOM 678 C CA . LEU A 1 89 ? -4.421 6.815 1.255 1.00 95.19 89 LEU A CA 1
ATOM 679 C C . LEU A 1 89 ? -3.154 7.653 1.052 1.00 95.19 89 LEU A C 1
ATOM 681 O O . LEU A 1 89 ? -2.563 8.138 2.031 1.00 95.19 89 LEU A O 1
ATOM 685 N N . ARG A 1 90 ? -2.734 7.799 -0.205 1.00 92.69 90 ARG A N 1
ATOM 686 C CA . ARG A 1 90 ? -1.573 8.592 -0.627 1.00 92.69 90 ARG A CA 1
ATOM 687 C C . ARG A 1 90 ? -1.886 9.492 -1.807 1.00 92.69 90 ARG A C 1
ATOM 689 O O . ARG A 1 90 ? -2.688 9.072 -2.669 1.00 92.69 90 ARG A O 1
#

Foldseek 3Di:
DPPCPVQVDFPDKDFPVVLVVLVVVLCVVDVCVVVVCVPFFDADDDDGMDGKGADPDPPWRWIWGFPHQTPPDRWTWTFTSTDVRDIDTD

Radius of gyration: 12.55 Å; chains: 1; bounding box: 26×34×33 Å

Sequence (90 aa):
MTSNVSQSYPYTSESEDERGRLIESLVAARADLAGTLATEATPLDERERWWVWKCPTTGCPGLLHVAGYSAEKHAMFVVCDGTCAKTFLR